Protein AF-A0A1A8XDT5-F1 (afdb_monomer_lite)

Sequence (115 aa):
MGSDSPDLSNYNQKSWSGVNSGYDVSLLLNYRLYNELSSIYGTNNISDISRAFGGHQLIWAYHDYYKKRNSYHNKCKPDLSIVNHPHWKQRKELYDYYVDYDILSTTAKMFDDKC

Foldseek 3Di:
DDDDDPDPPPPPVPDPVVDPLVDLPQLLVLLVLLVVLCVVCPLVPLVSSVVVLVVVQVVLVVVCVPPPDPDPSVSHRRDSCLNVDVPSVVVNVVRVVVSVCVVVVVVVVVCVVVD

Secondary structure (DSSP, 8-state):
-------GGG-----GGGS--SS-HHHHHHHHHHHHHHHHH-TT-HHHHHHHHHHHHHHHHHHHHH----SSGGG----GGGGG-TTHHHHHHHHHHHHHHHHHHHHHHHHHTT-

pLDDT: mean 74.31, std 18.65, range [36.78, 95.25]

InterPro domains:
  IPR008780 Plasmodium vivax Vir [PF05795] (18-115)

Structure (mmCIF, N/CA/C/O backbone):
data_AF-A0A1A8XDT5-F1
#
_entry.id   AF-A0A1A8XDT5-F1
#
loop_
_atom_site.group_PDB
_atom_site.id
_atom_site.type_symbol
_atom_site.label_atom_id
_atom_site.label_alt_id
_atom_site.label_comp_id
_atom_site.label_asym_id
_atom_site.label_entity_id
_atom_site.label_seq_id
_atom_site.pdbx_PDB_ins_code
_atom_site.Cartn_x
_atom_site.Cartn_y
_atom_site.Cartn_z
_atom_site.occupancy
_atom_site.B_iso_or_equiv
_atom_site.auth_seq_id
_atom_site.auth_comp_id
_atom_site.auth_asym_id
_atom_site.auth_atom_id
_atom_site.pdbx_PDB_model_num
ATOM 1 N N . MET A 1 1 ? 44.837 -23.710 20.759 1.00 38.31 1 MET A N 1
ATOM 2 C CA . MET A 1 1 ? 44.080 -22.442 20.747 1.00 38.31 1 MET A CA 1
ATOM 3 C C . MET A 1 1 ? 43.414 -22.347 19.389 1.00 38.31 1 MET A C 1
ATOM 5 O O . MET A 1 1 ? 44.037 -21.898 18.439 1.00 38.31 1 MET A O 1
ATOM 9 N N . GLY A 1 2 ? 42.225 -22.940 19.274 1.00 39.81 2 GLY A N 1
ATOM 10 C CA . GLY A 1 2 ? 41.420 -22.890 18.058 1.00 39.81 2 GLY A CA 1
ATOM 11 C C . GLY A 1 2 ? 40.616 -21.601 18.068 1.00 39.81 2 GLY A C 1
ATOM 12 O O . GLY A 1 2 ? 39.887 -21.334 19.017 1.00 39.81 2 GLY A O 1
ATOM 13 N N . SER A 1 3 ? 40.829 -20.767 17.061 1.00 40.47 3 SER A N 1
ATOM 14 C CA . SER A 1 3 ? 39.970 -19.631 16.766 1.00 40.47 3 SER A CA 1
ATOM 15 C C . SER A 1 3 ? 38.722 -20.162 16.066 1.00 40.47 3 SER A C 1
ATOM 17 O O . SER A 1 3 ? 38.737 -20.363 14.849 1.00 40.47 3 SER A O 1
ATOM 19 N N . ASP A 1 4 ? 37.667 -20.428 16.830 1.00 45.34 4 ASP A N 1
ATOM 20 C CA . ASP A 1 4 ? 36.360 -20.726 16.257 1.00 45.34 4 ASP A CA 1
ATOM 21 C C . ASP A 1 4 ? 35.871 -19.474 15.516 1.00 45.34 4 ASP A C 1
ATOM 23 O O . ASP A 1 4 ? 35.598 -18.430 16.113 1.00 45.34 4 ASP A O 1
ATOM 27 N N . SER A 1 5 ? 35.831 -19.556 14.182 1.00 51.06 5 SER A N 1
ATOM 28 C CA . SER A 1 5 ? 35.084 -18.595 13.368 1.00 51.06 5 SER A CA 1
ATOM 29 C C . SER A 1 5 ? 33.617 -18.656 13.786 1.00 51.06 5 SER A C 1
ATOM 31 O O . SER A 1 5 ? 33.097 -19.763 13.937 1.00 51.06 5 SER A O 1
ATOM 33 N N . PRO A 1 6 ? 32.916 -17.520 13.939 1.00 43.47 6 PRO A N 1
ATOM 34 C CA . PRO A 1 6 ? 31.491 -17.564 14.211 1.00 43.47 6 PRO A CA 1
ATOM 35 C C . PRO A 1 6 ? 30.797 -18.211 13.013 1.00 43.47 6 PRO A C 1
ATOM 37 O O . PRO A 1 6 ? 30.895 -17.710 11.890 1.00 43.47 6 PRO A O 1
ATOM 40 N N . ASP A 1 7 ? 30.114 -19.328 13.249 1.00 49.03 7 ASP A N 1
ATOM 41 C CA . ASP A 1 7 ? 29.246 -19.948 12.259 1.00 49.03 7 ASP A CA 1
ATOM 42 C C . ASP A 1 7 ? 28.118 -18.967 11.896 1.00 49.03 7 ASP A C 1
ATOM 44 O O . ASP A 1 7 ? 27.217 -18.674 12.684 1.00 49.03 7 ASP A O 1
ATOM 48 N N . LEU A 1 8 ? 28.199 -18.419 10.683 1.00 49.00 8 LEU A N 1
ATOM 49 C CA . LEU A 1 8 ? 27.232 -17.478 10.119 1.00 49.00 8 LEU A CA 1
ATOM 50 C C . LEU A 1 8 ? 25.926 -18.163 9.667 1.00 49.00 8 LEU A C 1
ATOM 52 O O . LEU A 1 8 ? 25.068 -17.496 9.085 1.00 49.00 8 LEU A O 1
ATOM 56 N N . SER A 1 9 ? 25.735 -19.459 9.943 1.00 38.50 9 SER A N 1
ATOM 57 C CA . SER A 1 9 ? 24.536 -20.218 9.559 1.00 38.50 9 SER A CA 1
ATOM 58 C C . SER A 1 9 ? 23.241 -19.775 10.258 1.00 38.50 9 SER A C 1
ATOM 60 O O . SER A 1 9 ? 22.159 -20.154 9.814 1.00 38.50 9 SER A O 1
ATOM 62 N N . ASN A 1 10 ? 23.311 -18.938 11.303 1.00 37.25 10 ASN A N 1
ATOM 63 C CA . ASN A 1 10 ? 22.146 -18.590 12.125 1.00 37.25 10 ASN A CA 1
ATOM 64 C C . ASN A 1 10 ? 21.742 -17.106 12.111 1.00 37.25 10 ASN A C 1
ATOM 66 O O . ASN A 1 10 ? 20.989 -16.655 12.972 1.00 37.25 10 ASN A O 1
ATOM 70 N N . TYR A 1 11 ? 22.134 -16.338 11.090 1.00 36.88 11 TYR A N 1
ATOM 71 C CA . TYR A 1 11 ? 21.289 -15.208 10.688 1.00 36.88 11 TYR A CA 1
ATOM 72 C C . TYR A 1 11 ? 20.155 -15.757 9.832 1.00 36.88 11 TYR A C 1
ATOM 74 O O . TYR A 1 11 ? 20.101 -15.563 8.617 1.00 36.88 11 TYR A O 1
ATOM 82 N N . ASN A 1 12 ? 19.240 -16.460 10.505 1.00 36.78 12 ASN A N 1
ATOM 83 C CA . ASN A 1 12 ? 17.903 -16.701 10.004 1.00 36.78 12 ASN A CA 1
ATOM 84 C C . ASN A 1 12 ? 17.305 -15.331 9.709 1.00 36.78 12 ASN A C 1
ATOM 86 O O . ASN A 1 12 ? 16.798 -14.636 10.590 1.00 36.78 12 ASN A O 1
ATOM 90 N N . GLN A 1 13 ? 17.444 -14.917 8.452 1.00 42.78 13 GLN A N 1
ATOM 91 C CA . GLN A 1 13 ? 16.734 -13.802 7.876 1.00 42.78 13 GLN A CA 1
ATOM 92 C C . GLN A 1 13 ? 15.273 -14.097 8.182 1.00 42.78 13 GLN A C 1
ATOM 94 O O . GLN A 1 13 ? 14.700 -15.005 7.582 1.00 42.78 13 GLN A O 1
ATOM 99 N N . LYS A 1 14 ? 14.727 -13.432 9.211 1.00 38.72 14 LYS A N 1
ATOM 100 C CA . LYS A 1 14 ? 13.364 -13.640 9.688 1.00 38.72 14 LYS A CA 1
ATOM 101 C C . LYS A 1 14 ? 12.465 -13.227 8.538 1.00 38.72 14 LYS A C 1
ATOM 103 O O . LYS A 1 14 ? 12.136 -12.060 8.329 1.00 38.72 14 LYS A O 1
ATOM 108 N N . SER A 1 15 ? 12.201 -14.194 7.677 1.00 37.00 15 SER A N 1
ATOM 109 C CA . SER A 1 15 ? 11.313 -14.034 6.564 1.00 37.00 15 SER A CA 1
ATOM 110 C C . SER A 1 15 ? 9.930 -14.054 7.152 1.00 37.00 15 SER A C 1
ATOM 112 O O . SER A 1 15 ? 9.487 -15.048 7.721 1.00 37.00 15 SER A O 1
ATOM 114 N N . TRP A 1 16 ? 9.240 -12.937 6.971 1.00 41.97 16 TRP A N 1
ATOM 115 C CA . TRP A 1 16 ? 7.793 -12.875 7.071 1.00 41.97 16 TRP A CA 1
ATOM 116 C C . TRP A 1 16 ? 7.122 -13.940 6.184 1.00 41.97 16 TRP A C 1
ATOM 118 O O . TRP A 1 16 ? 5.953 -14.235 6.367 1.00 41.97 16 TRP A O 1
ATOM 128 N N . SER A 1 17 ? 7.865 -14.586 5.274 1.00 41.19 17 SER A N 1
ATOM 129 C CA . SER A 1 17 ? 7.369 -15.669 4.432 1.00 41.19 17 SER A CA 1
ATOM 130 C C . SER A 1 17 ? 7.225 -17.047 5.077 1.00 41.19 17 SER A C 1
ATOM 132 O O . SER A 1 17 ? 6.866 -17.983 4.370 1.00 41.19 17 SER A O 1
ATOM 134 N N . GLY A 1 18 ? 7.477 -17.185 6.381 1.00 37.91 18 GLY A N 1
ATOM 135 C CA . GLY A 1 18 ? 7.090 -18.385 7.133 1.00 37.91 18 GLY A CA 1
ATOM 136 C C . GLY A 1 18 ? 5.652 -18.350 7.663 1.00 37.91 18 GLY A C 1
ATOM 137 O O . GLY A 1 18 ? 5.130 -19.385 8.062 1.00 37.91 18 GLY A O 1
ATOM 138 N N . VAL A 1 19 ? 5.005 -17.180 7.664 1.00 45.59 19 VAL A N 1
ATOM 139 C CA . VAL A 1 19 ? 3.625 -17.020 8.127 1.00 45.59 19 VAL A CA 1
ATOM 140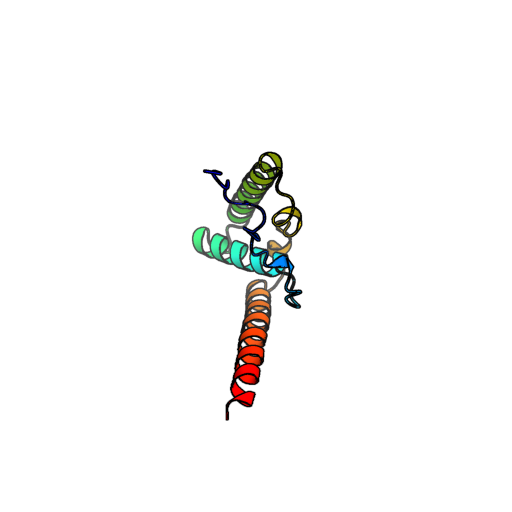 C C . VAL A 1 19 ? 2.764 -16.876 6.882 1.00 45.59 19 VAL A C 1
ATOM 142 O O . VAL A 1 19 ? 2.839 -15.866 6.186 1.00 45.59 19 VAL A O 1
ATOM 145 N N . ASN A 1 20 ? 1.981 -17.903 6.556 1.00 53.78 20 ASN A N 1
ATOM 146 C CA . ASN A 1 20 ? 0.876 -17.738 5.622 1.00 53.78 20 ASN A CA 1
ATOM 147 C C . ASN A 1 20 ? -0.104 -16.779 6.306 1.00 53.78 20 ASN A C 1
ATOM 149 O O . ASN A 1 20 ? -0.897 -17.213 7.133 1.00 53.78 20 ASN A O 1
ATOM 153 N N . SER A 1 21 ? 0.025 -15.475 6.054 1.00 62.06 21 SER A N 1
ATOM 154 C CA . SER A 1 21 ? -0.715 -14.430 6.773 1.00 62.06 21 SER A CA 1
ATOM 155 C C . SER A 1 21 ? -2.225 -14.524 6.569 1.00 62.06 21 SER A C 1
ATOM 157 O O . SER A 1 21 ? -2.951 -13.753 7.169 1.00 62.06 21 SER A O 1
ATOM 159 N N . GLY A 1 22 ? -2.704 -15.404 5.683 1.00 68.88 22 GLY A N 1
ATOM 160 C CA . GLY A 1 22 ? -4.098 -15.433 5.244 1.00 68.88 22 GLY A CA 1
ATOM 161 C C . GLY A 1 22 ? -4.452 -14.277 4.303 1.00 68.88 22 GLY A C 1
ATOM 162 O O . GLY A 1 22 ? -5.568 -14.229 3.796 1.00 68.88 22 GLY A O 1
ATOM 163 N N . TYR A 1 23 ? -3.495 -13.385 4.017 1.00 78.19 23 TYR A N 1
ATOM 164 C CA . TYR A 1 23 ? -3.689 -12.168 3.232 1.00 78.19 23 TYR A CA 1
ATOM 165 C C . TYR A 1 23 ? -2.680 -12.056 2.094 1.00 78.19 23 TYR A C 1
ATOM 167 O O . TYR A 1 23 ? -1.513 -12.425 2.235 1.00 78.19 23 TYR A O 1
ATOM 175 N N . ASP A 1 24 ? -3.106 -11.446 0.988 1.00 84.81 24 ASP A N 1
ATOM 176 C CA . ASP A 1 24 ? -2.195 -11.028 -0.073 1.00 84.81 24 ASP A CA 1
ATOM 177 C C . ASP A 1 24 ? -1.404 -9.787 0.378 1.00 84.81 24 ASP A C 1
ATOM 179 O O . ASP A 1 24 ? -1.860 -8.643 0.297 1.00 84.81 24 ASP A O 1
ATOM 183 N N . VAL A 1 25 ? -0.192 -10.028 0.884 1.00 82.12 25 VAL A N 1
ATOM 184 C CA . VAL A 1 25 ? 0.738 -8.985 1.346 1.00 82.12 25 VAL A CA 1
ATOM 185 C C . VAL A 1 25 ? 1.089 -7.999 0.225 1.00 82.12 25 VAL A C 1
ATOM 187 O O . VAL A 1 25 ? 1.294 -6.812 0.491 1.00 82.12 25 VAL A O 1
ATOM 190 N N . SER A 1 26 ? 1.122 -8.458 -1.028 1.00 82.06 26 SER A N 1
ATOM 191 C CA . SER A 1 26 ? 1.402 -7.610 -2.191 1.00 82.06 26 SER A CA 1
ATOM 192 C C . SER A 1 26 ? 0.266 -6.633 -2.419 1.00 82.06 26 SER A C 1
ATOM 194 O O . SER A 1 26 ? 0.497 -5.438 -2.586 1.00 82.06 26 SER A O 1
ATOM 196 N N . LEU A 1 27 ? -0.968 -7.135 -2.388 1.00 86.88 27 LEU A N 1
ATOM 197 C CA . LEU A 1 27 ? -2.171 -6.328 -2.543 1.00 86.88 27 LEU A CA 1
ATOM 198 C C . LEU A 1 27 ? -2.249 -5.235 -1.471 1.00 86.88 27 LEU A C 1
ATOM 200 O O . LEU A 1 27 ? -2.442 -4.063 -1.797 1.00 86.88 27 LEU A O 1
ATOM 204 N N . LEU A 1 28 ? -2.026 -5.603 -0.207 1.00 88.81 28 LEU A N 1
ATOM 205 C CA . LEU A 1 28 ? -1.993 -4.667 0.921 1.00 88.81 28 LEU A CA 1
ATOM 206 C C . LEU A 1 28 ? -0.952 -3.562 0.718 1.00 88.81 28 LEU A C 1
ATOM 208 O O . LEU A 1 28 ? -1.251 -2.376 0.880 1.00 88.81 28 LEU A O 1
ATOM 212 N N . LEU A 1 29 ? 0.267 -3.944 0.332 1.00 87.25 29 LEU A N 1
ATOM 213 C CA . LEU A 1 29 ? 1.345 -2.993 0.084 1.00 87.25 29 LEU A CA 1
ATOM 214 C C . LEU A 1 29 ? 1.012 -2.053 -1.080 1.00 87.25 29 LEU A C 1
ATOM 216 O O . LEU A 1 29 ? 1.258 -0.854 -0.977 1.00 87.25 29 LEU A O 1
ATOM 220 N N . ASN A 1 30 ? 0.405 -2.571 -2.150 1.00 88.88 30 ASN A N 1
ATOM 221 C CA . ASN A 1 30 ? -0.018 -1.773 -3.297 1.00 88.88 30 ASN A CA 1
ATOM 222 C C . ASN A 1 30 ? -1.076 -0.726 -2.908 1.00 88.88 30 ASN A C 1
ATOM 224 O O . ASN A 1 30 ? -0.938 0.441 -3.277 1.00 88.88 30 ASN A O 1
ATOM 228 N N . TYR A 1 31 ? -2.084 -1.093 -2.106 1.00 91.44 31 TYR A N 1
ATOM 229 C CA . TYR A 1 31 ? -3.087 -0.138 -1.614 1.00 91.44 31 TYR A CA 1
ATOM 230 C C . TYR A 1 31 ? -2.491 0.934 -0.699 1.00 91.44 31 TYR A C 1
ATOM 232 O O . TYR A 1 31 ? -2.862 2.106 -0.800 1.00 91.44 31 TYR A O 1
ATOM 240 N N . ARG A 1 32 ? -1.560 0.555 0.183 1.00 91.25 32 ARG A N 1
ATOM 241 C CA . ARG A 1 32 ? -0.863 1.501 1.066 1.00 91.25 32 ARG A CA 1
ATOM 242 C C . ARG A 1 32 ? 0.012 2.462 0.266 1.00 91.25 32 ARG A C 1
ATOM 244 O O . ARG A 1 32 ? -0.115 3.668 0.440 1.00 91.25 32 ARG A O 1
ATOM 251 N N . LEU A 1 33 ? 0.812 1.950 -0.668 1.00 90.88 33 LEU A N 1
ATOM 252 C CA . LEU A 1 33 ? 1.648 2.768 -1.548 1.00 90.88 33 LEU A CA 1
ATOM 253 C C . LEU A 1 33 ? 0.806 3.738 -2.386 1.00 90.88 33 LEU A C 1
ATOM 255 O O . LEU A 1 33 ? 1.108 4.926 -2.443 1.00 90.88 33 LEU A O 1
ATOM 259 N N . TYR A 1 34 ? -0.278 3.256 -2.999 1.00 91.12 34 TYR A N 1
ATOM 260 C CA . TYR A 1 34 ? -1.175 4.102 -3.784 1.00 91.12 34 TYR A CA 1
ATOM 261 C C . TYR A 1 34 ? -1.821 5.209 -2.936 1.00 91.12 34 TYR A C 1
ATOM 263 O O . TYR A 1 34 ? -1.953 6.341 -3.403 1.00 91.12 34 TYR A O 1
ATOM 271 N N . ASN A 1 35 ? -2.186 4.914 -1.683 1.00 93.38 35 ASN A N 1
ATOM 272 C CA . ASN A 1 35 ? -2.715 5.905 -0.747 1.00 93.38 35 ASN A CA 1
ATOM 273 C C . ASN A 1 35 ? -1.700 7.009 -0.423 1.00 93.38 35 ASN A C 1
ATOM 275 O O . ASN A 1 35 ? -2.061 8.181 -0.473 1.00 93.38 35 ASN A O 1
ATOM 279 N N . GLU A 1 36 ? -0.446 6.649 -0.139 1.00 93.50 36 GLU A N 1
ATOM 280 C CA . GLU A 1 36 ? 0.622 7.624 0.128 1.00 93.50 36 GLU A CA 1
ATOM 281 C C . GLU A 1 36 ? 0.928 8.488 -1.100 1.00 93.50 36 GLU A C 1
ATOM 283 O O . GLU A 1 36 ? 1.010 9.709 -1.018 1.00 93.50 36 GLU A O 1
ATOM 288 N N . LEU A 1 37 ? 1.023 7.887 -2.288 1.00 92.56 37 LEU A N 1
ATOM 289 C CA . LEU A 1 37 ? 1.222 8.666 -3.512 1.00 92.56 37 LEU A CA 1
ATOM 290 C C . LEU A 1 37 ? 0.028 9.591 -3.784 1.00 92.56 37 LEU A C 1
ATOM 292 O O . LEU A 1 37 ? 0.210 10.740 -4.178 1.00 92.56 37 LEU A O 1
ATOM 296 N N . SER A 1 38 ? -1.191 9.121 -3.523 1.00 92.38 38 SER A N 1
ATOM 297 C CA . SER A 1 38 ? -2.400 9.939 -3.646 1.00 92.38 38 SER A CA 1
ATOM 298 C C . SER A 1 38 ? -2.458 11.080 -2.626 1.00 92.38 38 SER A C 1
ATOM 300 O O . SER A 1 38 ? -3.061 12.108 -2.930 1.00 92.38 38 SER A O 1
ATOM 302 N N . SER A 1 39 ? -1.862 10.927 -1.438 1.00 93.75 39 SER A N 1
ATOM 303 C CA . SER A 1 39 ? -1.795 11.990 -0.425 1.00 93.75 39 SER A CA 1
ATOM 304 C C . SER A 1 39 ? -0.775 13.070 -0.803 1.00 93.75 39 SER A C 1
ATOM 306 O O . SER A 1 39 ? -1.041 14.251 -0.595 1.00 93.75 39 SER A O 1
ATOM 308 N N . ILE A 1 40 ? 0.342 12.678 -1.428 1.00 95.25 40 ILE A N 1
ATOM 309 C CA . ILE A 1 40 ? 1.400 13.585 -1.895 1.00 95.25 40 ILE A CA 1
ATOM 310 C C . ILE A 1 40 ? 0.974 14.342 -3.155 1.00 95.25 40 ILE A C 1
ATOM 312 O O . ILE A 1 40 ? 1.066 15.566 -3.212 1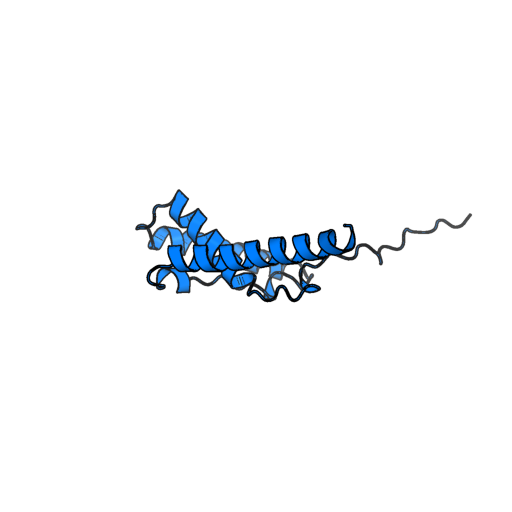.00 95.25 40 ILE A O 1
ATOM 316 N N . TYR A 1 41 ? 0.530 13.616 -4.183 1.00 93.19 41 TYR A N 1
ATOM 317 C CA . TYR A 1 41 ? 0.227 14.202 -5.489 1.00 93.19 41 TYR A CA 1
ATOM 318 C C . TYR A 1 41 ? -1.216 14.687 -5.597 1.00 93.19 41 TYR A C 1
ATOM 320 O O . TYR A 1 41 ? -1.510 15.487 -6.474 1.00 93.19 41 TYR A O 1
ATOM 328 N N . GLY A 1 42 ? -2.123 14.252 -4.723 1.00 91.38 42 GLY A N 1
ATOM 329 C CA . GLY A 1 42 ? -3.556 14.500 -4.847 1.00 91.38 42 GLY A CA 1
ATOM 330 C C . GLY A 1 42 ? -4.247 13.440 -5.708 1.00 91.38 42 GLY A C 1
ATOM 331 O O . GLY A 1 42 ? -3.734 13.001 -6.735 1.00 91.38 42 GLY A O 1
ATOM 332 N N . THR A 1 43 ? -5.460 13.043 -5.313 1.00 85.69 43 THR A N 1
ATOM 333 C CA . THR A 1 43 ? -6.167 11.872 -5.873 1.00 85.69 43 THR A CA 1
ATOM 334 C C . THR A 1 43 ? -6.499 11.969 -7.362 1.00 85.69 43 THR A C 1
ATOM 336 O O . THR A 1 43 ? -6.773 10.948 -7.985 1.00 85.69 43 THR A O 1
ATOM 339 N N . ASN A 1 44 ? -6.501 13.177 -7.928 1.00 86.56 44 ASN A N 1
ATOM 340 C CA . ASN A 1 44 ? -6.848 13.413 -9.330 1.00 86.56 44 ASN A CA 1
ATOM 341 C C . ASN A 1 44 ? -5.615 13.390 -10.248 1.00 86.56 44 ASN A C 1
ATOM 343 O O . ASN A 1 44 ? -5.760 13.310 -11.465 1.00 86.56 44 ASN A O 1
ATOM 347 N N . ASN A 1 45 ? -4.402 13.414 -9.684 1.00 90.69 45 ASN A N 1
ATOM 348 C CA . ASN A 1 45 ? -3.150 13.456 -10.440 1.00 90.69 45 ASN A CA 1
ATOM 349 C C . ASN A 1 45 ? -2.655 12.043 -10.777 1.00 90.69 45 ASN A C 1
ATOM 351 O O . ASN A 1 45 ? -1.532 11.644 -10.470 1.00 90.69 45 ASN A O 1
ATOM 355 N N . ILE A 1 46 ? -3.523 11.280 -11.448 1.00 87.25 46 ILE A N 1
ATOM 356 C CA . ILE A 1 46 ? -3.317 9.870 -11.812 1.00 87.25 46 ILE A CA 1
ATOM 357 C C . ILE A 1 46 ? -2.006 9.656 -12.579 1.00 87.25 46 ILE A C 1
ATOM 359 O O . ILE A 1 46 ? -1.303 8.674 -12.338 1.00 87.25 46 ILE A O 1
ATOM 363 N N . SER A 1 47 ? -1.661 10.571 -13.489 1.00 89.69 47 SER A N 1
ATOM 364 C CA . SER A 1 47 ? -0.428 10.484 -14.280 1.00 89.69 47 SER A CA 1
ATOM 365 C C . SER A 1 47 ? 0.824 10.550 -13.400 1.00 89.69 47 SER A C 1
ATOM 367 O O . SER A 1 47 ? 1.741 9.747 -13.571 1.00 89.69 47 SER A O 1
ATOM 369 N N . ASP A 1 48 ? 0.864 11.469 -12.433 1.00 91.81 48 ASP A N 1
ATOM 370 C CA . ASP A 1 48 ? 2.010 11.608 -11.530 1.00 91.81 48 ASP A CA 1
ATOM 371 C C . ASP A 1 48 ? 2.105 10.447 -10.548 1.00 91.81 48 ASP A C 1
ATOM 373 O O . ASP A 1 48 ? 3.196 9.913 -10.344 1.00 91.81 48 ASP A O 1
ATOM 377 N N . ILE A 1 49 ? 0.966 9.982 -10.028 1.00 90.44 49 ILE A N 1
ATOM 378 C CA . ILE A 1 49 ? 0.900 8.777 -9.195 1.00 90.44 49 ILE A CA 1
ATOM 379 C C . ILE A 1 49 ? 1.432 7.571 -9.975 1.00 90.44 49 ILE A C 1
ATOM 381 O O . ILE A 1 49 ? 2.299 6.853 -9.481 1.00 90.44 49 ILE A O 1
ATOM 385 N N . SER A 1 50 ? 0.978 7.377 -11.216 1.00 86.94 50 SER A N 1
ATOM 386 C CA . SER A 1 50 ? 1.407 6.260 -12.068 1.00 86.94 50 SER A CA 1
ATOM 387 C C . SER A 1 50 ? 2.900 6.326 -12.384 1.00 86.94 50 SER A C 1
ATOM 389 O O . SER A 1 50 ? 3.589 5.307 -12.341 1.00 86.94 50 SER A O 1
ATOM 391 N N . ARG A 1 51 ? 3.428 7.528 -12.644 1.00 89.06 51 ARG A N 1
ATOM 392 C CA . ARG A 1 51 ? 4.859 7.750 -12.877 1.00 89.06 51 ARG A CA 1
ATOM 393 C C . ARG A 1 51 ? 5.692 7.466 -11.629 1.00 89.06 51 ARG A C 1
ATOM 395 O O . ARG A 1 51 ? 6.712 6.787 -11.728 1.00 89.06 51 ARG A O 1
ATOM 402 N N . ALA A 1 52 ? 5.26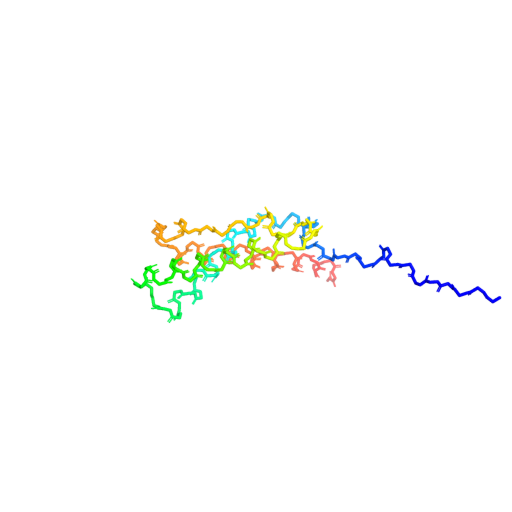3 7.948 -10.464 1.00 89.12 52 ALA A N 1
ATOM 403 C CA . ALA A 1 52 ? 5.940 7.694 -9.196 1.00 89.12 52 ALA A CA 1
ATOM 404 C C . ALA A 1 52 ? 5.932 6.200 -8.849 1.00 89.12 52 ALA A C 1
ATOM 406 O O . ALA A 1 52 ? 6.950 5.653 -8.422 1.00 89.12 52 ALA A O 1
ATOM 407 N N . PHE A 1 53 ? 4.812 5.524 -9.094 1.00 86.38 53 PHE A N 1
ATOM 408 C CA . PHE A 1 53 ? 4.682 4.088 -8.901 1.00 86.38 53 PHE A CA 1
ATOM 409 C C . PHE A 1 53 ? 5.608 3.317 -9.847 1.00 86.38 53 PHE A C 1
ATOM 411 O O . PHE A 1 53 ? 6.400 2.507 -9.379 1.00 86.38 53 PHE A O 1
ATOM 418 N N . GLY A 1 54 ? 5.591 3.630 -11.149 1.00 83.12 54 GLY A N 1
ATOM 419 C CA . GLY A 1 54 ? 6.486 3.051 -12.160 1.00 83.12 54 GLY A CA 1
ATOM 420 C C . GLY A 1 54 ? 7.970 3.228 -11.821 1.00 83.12 54 GLY A C 1
ATOM 421 O O . GLY A 1 54 ? 8.748 2.280 -11.911 1.00 83.12 54 GLY A O 1
ATOM 422 N N . GLY A 1 55 ? 8.358 4.414 -11.341 1.00 84.56 55 GLY A N 1
ATOM 423 C CA . GLY A 1 55 ? 9.711 4.675 -10.844 1.00 84.56 55 GLY A CA 1
ATOM 424 C C . GLY A 1 55 ? 10.097 3.774 -9.667 1.00 84.56 55 GLY A C 1
ATOM 425 O O . GLY A 1 55 ? 11.194 3.214 -9.656 1.00 84.56 55 GLY A O 1
ATOM 426 N N . HIS A 1 56 ? 9.182 3.555 -8.719 1.00 79.19 56 HIS A N 1
ATOM 427 C CA . HIS A 1 56 ? 9.397 2.600 -7.629 1.00 79.19 56 HIS A CA 1
ATOM 428 C C . HIS A 1 56 ? 9.539 1.158 -8.137 1.00 79.19 56 HIS A C 1
ATOM 430 O O . HIS A 1 56 ? 10.422 0.447 -7.655 1.00 79.19 56 HIS A O 1
ATOM 436 N N . GLN A 1 57 ? 8.753 0.738 -9.142 1.00 75.56 57 GLN A N 1
ATOM 437 C CA . GLN A 1 57 ? 8.894 -0.597 -9.749 1.00 75.56 57 GLN A CA 1
ATOM 438 C C . GLN A 1 57 ? 10.306 -0.809 -10.305 1.00 75.56 57 GLN A C 1
ATOM 440 O O . GLN A 1 57 ? 10.900 -1.865 -10.097 1.00 75.56 57 GLN A O 1
ATOM 445 N N . LEU A 1 58 ? 10.854 0.202 -10.986 1.00 76.38 58 LEU A N 1
ATOM 446 C CA . LEU A 1 58 ? 12.192 0.141 -11.574 1.00 76.38 58 LEU A CA 1
ATOM 447 C C . LEU A 1 58 ? 13.287 0.061 -10.506 1.00 76.38 58 LEU A C 1
ATOM 449 O O . LEU A 1 58 ? 14.207 -0.743 -10.643 1.00 76.38 58 LEU A O 1
ATOM 453 N N . ILE A 1 59 ? 13.180 0.847 -9.429 1.00 80.25 59 ILE A N 1
ATOM 454 C CA . ILE A 1 59 ? 14.140 0.807 -8.314 1.00 80.25 59 ILE A CA 1
ATOM 455 C C . ILE A 1 59 ? 14.124 -0.569 -7.640 1.00 80.25 59 ILE A C 1
ATOM 457 O O . ILE A 1 59 ? 15.187 -1.123 -7.357 1.00 80.25 59 ILE A O 1
ATOM 461 N N . TRP A 1 60 ? 12.941 -1.145 -7.410 1.00 73.44 60 TRP A N 1
ATOM 462 C CA . TRP A 1 60 ? 12.812 -2.484 -6.830 1.00 73.44 60 TRP A CA 1
ATOM 463 C C . TRP A 1 60 ? 13.360 -3.574 -7.753 1.00 73.44 60 TRP A C 1
ATOM 465 O O . TRP A 1 60 ? 14.172 -4.381 -7.308 1.00 73.44 60 TRP A O 1
ATOM 475 N N . ALA A 1 61 ? 13.013 -3.545 -9.043 1.00 69.06 61 ALA A N 1
ATOM 476 C CA . ALA A 1 61 ? 13.526 -4.499 -10.027 1.00 69.06 61 ALA A CA 1
ATOM 477 C C . ALA A 1 61 ? 15.056 -4.422 -10.173 1.00 69.06 61 ALA A C 1
ATOM 479 O O . ALA A 1 61 ? 15.734 -5.443 -10.292 1.00 69.06 61 ALA A O 1
ATOM 480 N N . TYR A 1 62 ? 15.617 -3.211 -10.121 1.00 70.12 62 TYR A N 1
ATOM 481 C CA . TYR A 1 62 ? 17.061 -3.010 -10.091 1.00 70.12 62 TYR A CA 1
ATOM 482 C C . TYR A 1 62 ? 17.668 -3.616 -8.820 1.00 70.12 62 TYR A C 1
ATOM 484 O O . TYR A 1 62 ? 18.652 -4.347 -8.888 1.00 70.12 62 TYR A O 1
ATOM 492 N N . HIS A 1 63 ? 17.073 -3.362 -7.653 1.00 67.31 63 HIS A N 1
ATOM 493 C CA . HIS A 1 63 ? 17.578 -3.899 -6.392 1.00 67.31 63 HIS A CA 1
ATOM 494 C C . HIS A 1 63 ? 17.624 -5.435 -6.375 1.00 67.31 63 HIS A C 1
ATOM 496 O O . HIS A 1 63 ? 18.598 -6.012 -5.880 1.00 67.31 63 HIS A O 1
ATOM 502 N N . ASP A 1 64 ? 16.629 -6.077 -6.986 1.00 64.31 64 ASP A N 1
ATOM 503 C CA . ASP A 1 64 ? 16.556 -7.530 -7.154 1.00 64.31 64 ASP A CA 1
ATOM 504 C C . ASP A 1 64 ? 17.625 -8.104 -8.053 1.00 64.31 64 ASP A C 1
ATOM 506 O O . ASP A 1 64 ? 18.226 -9.130 -7.735 1.00 64.31 64 ASP A O 1
ATOM 510 N N . TYR A 1 65 ? 17.886 -7.432 -9.169 1.00 63.09 65 TYR A N 1
ATOM 511 C CA . TYR A 1 65 ? 18.879 -7.884 -10.128 1.00 63.09 65 TYR A CA 1
ATOM 512 C C . TYR A 1 65 ? 20.284 -7.958 -9.504 1.00 63.09 65 TYR A C 1
ATOM 514 O O . TYR A 1 65 ? 21.030 -8.907 -9.752 1.00 63.09 65 TYR A O 1
ATOM 522 N N . TYR A 1 66 ? 20.642 -6.993 -8.646 1.00 64.06 66 TYR A N 1
ATOM 523 C CA . TYR A 1 66 ? 21.972 -6.938 -8.023 1.00 64.06 66 TYR A CA 1
ATOM 524 C C . TYR A 1 66 ? 22.083 -7.744 -6.725 1.00 64.06 66 TYR A C 1
ATOM 526 O O . TYR A 1 66 ? 23.156 -8.275 -6.420 1.00 64.06 66 TYR A O 1
ATOM 534 N N . LYS A 1 67 ? 21.002 -7.890 -5.950 1.00 62.03 67 LYS A N 1
ATOM 535 C CA . LYS A 1 67 ? 20.993 -8.770 -4.778 1.00 62.03 67 LYS A CA 1
ATOM 536 C C . LYS A 1 67 ? 20.549 -10.169 -5.202 1.00 62.03 67 LYS A C 1
ATOM 538 O O . LYS A 1 67 ? 19.370 -10.483 -5.169 1.00 62.03 67 LYS A O 1
ATOM 543 N N . LYS A 1 68 ? 21.510 -11.076 -5.437 1.00 55.81 68 LYS A N 1
ATOM 544 C CA . LYS A 1 68 ? 21.320 -12.548 -5.558 1.00 55.81 68 LYS A CA 1
ATOM 545 C C . LYS A 1 68 ? 20.634 -13.230 -4.339 1.00 55.81 68 LYS A C 1
ATOM 547 O O . LYS A 1 68 ? 20.768 -14.435 -4.148 1.00 55.81 68 LYS A O 1
ATOM 552 N N . ARG A 1 69 ? 19.906 -12.503 -3.482 1.00 55.38 69 ARG A N 1
ATOM 553 C CA . ARG A 1 69 ? 19.037 -13.045 -2.429 1.00 55.38 69 ARG A CA 1
ATOM 554 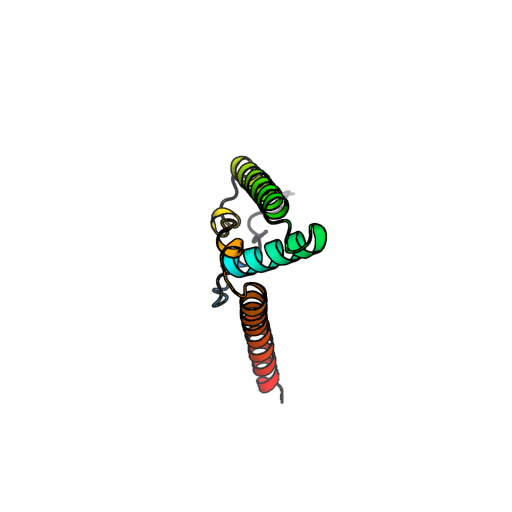C C . ARG A 1 69 ? 17.585 -13.030 -2.901 1.00 55.38 69 ARG A C 1
ATOM 556 O O . ARG A 1 69 ? 16.807 -12.141 -2.569 1.00 55.38 69 ARG A O 1
ATOM 563 N N . ASN A 1 70 ? 17.226 -14.087 -3.622 1.00 57.47 70 ASN A N 1
ATOM 564 C CA . ASN A 1 70 ? 15.843 -14.519 -3.781 1.00 57.47 70 ASN A CA 1
ATOM 565 C C . ASN A 1 70 ? 15.174 -14.641 -2.402 1.00 57.47 70 ASN A C 1
ATOM 567 O O . ASN A 1 70 ? 15.616 -15.441 -1.582 1.00 57.47 70 ASN A O 1
ATOM 571 N N . SER A 1 71 ? 14.104 -13.886 -2.151 1.00 53.56 71 SER A N 1
ATOM 572 C CA . SER A 1 71 ? 12.910 -14.430 -1.467 1.00 53.56 71 SER A CA 1
ATOM 573 C C . SER A 1 71 ? 11.804 -13.404 -1.224 1.00 53.56 71 SER A C 1
ATOM 575 O O . SER A 1 71 ? 10.655 -13.820 -1.103 1.00 53.56 71 SER A O 1
ATOM 577 N N . TYR A 1 72 ? 12.095 -12.099 -1.175 1.00 51.88 72 TYR A N 1
ATOM 578 C CA . TYR A 1 72 ? 11.079 -11.102 -0.792 1.00 51.88 72 TYR A CA 1
ATOM 579 C C . TYR A 1 72 ? 10.443 -10.381 -1.974 1.00 51.88 72 TYR A C 1
ATOM 581 O O . TYR A 1 72 ? 9.228 -10.243 -2.021 1.00 51.88 72 TYR A O 1
ATOM 589 N N . HIS A 1 73 ? 11.241 -9.936 -2.937 1.00 51.97 73 HIS A N 1
ATOM 590 C CA . HIS A 1 73 ? 10.743 -9.005 -3.945 1.00 51.97 73 HIS A CA 1
ATOM 591 C C . HIS A 1 73 ? 10.038 -9.705 -5.117 1.00 51.97 73 HIS A C 1
ATOM 593 O O . HIS A 1 73 ? 9.065 -9.182 -5.644 1.00 51.97 73 HIS A O 1
ATOM 599 N N . ASN A 1 74 ? 10.401 -10.959 -5.424 1.00 56.34 74 ASN A N 1
ATOM 600 C CA . ASN A 1 74 ? 9.644 -11.801 -6.363 1.00 56.34 74 ASN A CA 1
ATOM 601 C C . ASN A 1 74 ? 8.192 -12.066 -5.923 1.00 56.34 74 ASN A C 1
ATOM 603 O O . ASN A 1 74 ? 7.408 -12.582 -6.717 1.00 56.34 74 ASN A O 1
ATOM 607 N N . LYS A 1 75 ? 7.834 -11.762 -4.668 1.00 61.78 75 LYS A N 1
ATOM 608 C CA . LYS A 1 75 ? 6.497 -12.029 -4.125 1.00 61.78 75 LYS A CA 1
ATOM 609 C C . LYS A 1 75 ? 5.531 -10.872 -4.353 1.00 61.78 75 LYS A C 1
ATOM 611 O O . LYS A 1 75 ? 4.372 -11.142 -4.629 1.00 61.78 75 LYS A O 1
ATOM 616 N N . CYS A 1 76 ? 6.013 -9.627 -4.321 1.00 69.19 76 CYS A N 1
ATOM 617 C CA . CYS A 1 76 ? 5.174 -8.440 -4.464 1.00 69.19 76 CYS A CA 1
ATOM 618 C C . CYS A 1 76 ? 5.481 -7.706 -5.768 1.00 69.19 76 CYS A C 1
ATOM 620 O O . CYS A 1 76 ? 6.394 -6.884 -5.830 1.00 69.19 76 CYS A O 1
ATOM 622 N N . LYS A 1 77 ? 4.687 -7.967 -6.811 1.00 69.31 77 LYS A N 1
ATOM 623 C CA . LYS A 1 77 ? 4.709 -7.126 -8.011 1.00 69.31 77 LYS A CA 1
ATOM 624 C C . LYS A 1 77 ? 3.875 -5.874 -7.755 1.00 69.31 77 LYS A C 1
ATOM 626 O O . LYS A 1 77 ? 2.733 -6.003 -7.300 1.00 69.31 77 LYS A O 1
ATOM 631 N N . PRO A 1 78 ? 4.407 -4.676 -8.031 1.00 70.62 78 PRO A N 1
ATOM 632 C CA . PRO A 1 78 ? 3.612 -3.482 -7.856 1.00 70.62 78 PRO A CA 1
ATOM 633 C C . PRO A 1 78 ? 2.479 -3.486 -8.888 1.00 70.62 78 PRO A C 1
ATOM 635 O O . PRO A 1 78 ? 2.749 -3.640 -10.080 1.00 70.62 78 PRO A O 1
ATOM 638 N N . ASP A 1 79 ? 1.237 -3.320 -8.445 1.00 77.06 79 ASP A N 1
ATOM 639 C CA . ASP A 1 79 ? 0.047 -3.393 -9.294 1.00 77.06 79 ASP A CA 1
ATOM 640 C C . ASP A 1 79 ? -0.646 -2.030 -9.405 1.00 77.06 79 ASP A C 1
ATOM 642 O O . ASP A 1 79 ? -1.244 -1.522 -8.455 1.00 77.06 79 ASP A O 1
ATOM 646 N N . LEU A 1 80 ? -0.566 -1.451 -10.603 1.00 75.62 80 LEU A N 1
ATOM 647 C CA . LEU A 1 80 ? -1.205 -0.183 -10.947 1.00 75.62 80 LEU A CA 1
ATOM 648 C C . LEU A 1 80 ? -2.694 -0.322 -11.262 1.00 75.62 80 LEU A C 1
ATOM 650 O O . LEU A 1 80 ? -3.364 0.700 -11.382 1.00 75.62 80 LEU A O 1
ATOM 654 N N . SER A 1 81 ? -3.238 -1.542 -11.358 1.00 81.50 81 SER A N 1
ATOM 655 C CA . SER A 1 81 ? -4.667 -1.772 -11.611 1.00 81.50 81 SER A CA 1
ATOM 656 C C . SER A 1 81 ? -5.573 -1.091 -10.575 1.00 81.50 81 SER A C 1
ATOM 658 O O . SER A 1 81 ? -6.708 -0.738 -10.893 1.00 81.50 81 SER A O 1
ATOM 660 N N . ILE A 1 82 ? -5.039 -0.794 -9.381 1.00 83.81 82 ILE A N 1
ATOM 661 C CA . ILE A 1 82 ? -5.706 -0.054 -8.302 1.00 83.81 82 ILE A CA 1
ATOM 662 C C . ILE A 1 82 ? -6.268 1.288 -8.767 1.00 83.81 82 ILE A C 1
ATOM 664 O O . ILE A 1 82 ? -7.345 1.674 -8.312 1.00 83.81 82 ILE A O 1
ATOM 668 N N . VAL A 1 83 ? -5.598 1.974 -9.698 1.00 79.31 83 VAL A N 1
ATOM 669 C CA . VAL A 1 83 ? -6.086 3.245 -10.255 1.00 79.31 83 VAL A CA 1
ATOM 670 C C . VAL A 1 83 ? -7.464 3.101 -10.907 1.00 79.31 83 VAL A C 1
ATOM 672 O O . VAL A 1 83 ? -8.269 4.030 -10.891 1.00 79.31 83 VAL A O 1
ATOM 675 N N . ASN A 1 84 ? -7.753 1.911 -11.436 1.00 83.31 84 ASN A N 1
ATOM 676 C CA . ASN A 1 84 ? -8.998 1.592 -12.118 1.00 83.31 84 ASN A CA 1
ATOM 677 C C . ASN A 1 84 ? -10.047 1.001 -11.175 1.00 83.31 84 ASN A C 1
ATOM 679 O O . ASN A 1 84 ? -11.166 0.757 -11.614 1.00 83.31 84 ASN A O 1
ATOM 683 N N . HIS A 1 85 ? -9.724 0.743 -9.904 1.00 86.25 85 HIS A N 1
ATOM 684 C CA . HIS A 1 85 ? -10.683 0.211 -8.944 1.00 86.25 85 HIS A CA 1
ATOM 685 C C . HIS A 1 85 ? -11.626 1.324 -8.477 1.00 86.25 85 HIS A C 1
ATOM 687 O O . HIS A 1 85 ? -11.206 2.211 -7.721 1.00 86.25 85 HIS A O 1
ATOM 693 N N . PRO A 1 86 ? -12.927 1.266 -8.831 1.00 83.38 86 PRO A N 1
ATOM 694 C CA . PRO A 1 86 ? -13.900 2.143 -8.209 1.00 83.38 86 PRO A CA 1
ATOM 695 C C . PRO A 1 86 ? -13.868 1.873 -6.705 1.00 83.38 86 PRO A C 1
ATOM 697 O O . PRO A 1 86 ? -13.798 0.713 -6.275 1.00 83.38 86 PRO A O 1
ATOM 700 N N . HIS A 1 87 ? -13.896 2.943 -5.911 1.00 90.56 87 HIS A N 1
ATOM 701 C CA . HIS A 1 87 ? -13.888 2.853 -4.449 1.00 90.56 87 HIS A CA 1
ATOM 702 C C . HIS A 1 87 ? -12.618 2.199 -3.872 1.00 90.56 87 HIS A C 1
ATOM 704 O O . HIS A 1 87 ? -12.669 1.463 -2.886 1.00 90.56 87 HIS A O 1
ATOM 710 N N . TRP A 1 88 ? -11.450 2.459 -4.476 1.00 91.00 88 TRP A N 1
ATOM 711 C CA . TRP A 1 88 ? -10.165 1.943 -3.987 1.00 91.00 88 TRP A CA 1
ATOM 712 C C . TRP A 1 88 ? -9.901 2.270 -2.505 1.00 91.00 88 TRP A C 1
ATOM 714 O O . TRP A 1 88 ? -9.295 1.452 -1.817 1.00 91.00 88 TRP A O 1
ATOM 724 N N . LYS A 1 89 ? -10.391 3.414 -1.997 1.00 92.50 89 LYS A N 1
ATOM 725 C CA . LYS A 1 89 ? -10.278 3.804 -0.579 1.00 92.50 89 LYS A CA 1
ATOM 726 C C . LYS A 1 89 ? -11.019 2.830 0.334 1.00 92.50 89 LYS A C 1
ATOM 728 O O . LYS A 1 89 ? -10.429 2.310 1.269 1.00 92.50 89 LYS A O 1
ATOM 733 N N . GLN A 1 90 ? -12.269 2.513 0.002 1.00 95.00 90 GLN A N 1
ATOM 734 C CA . GLN A 1 90 ? -13.088 1.555 0.744 1.00 95.00 90 GLN A CA 1
ATOM 735 C C . GLN A 1 90 ? -12.488 0.146 0.688 1.00 95.00 90 GLN A C 1
ATOM 737 O O . GLN A 1 90 ? -12.497 -0.579 1.676 1.00 95.00 90 GLN A O 1
ATOM 742 N N . ARG A 1 91 ? -11.924 -0.247 -0.463 1.00 93.06 91 ARG A N 1
ATOM 743 C CA . ARG A 1 91 ? -11.215 -1.531 -0.588 1.00 93.06 91 ARG A CA 1
ATOM 744 C C . ARG A 1 91 ? -9.979 -1.575 0.308 1.00 93.06 91 ARG A C 1
ATOM 746 O O . ARG A 1 91 ? -9.779 -2.570 0.992 1.00 93.06 91 ARG A O 1
ATOM 753 N N . LYS A 1 92 ? -9.183 -0.500 0.344 1.00 93.81 92 LYS A N 1
ATOM 754 C CA . LYS A 1 92 ? -8.051 -0.372 1.271 1.00 93.81 92 LYS A CA 1
ATOM 755 C C . LYS A 1 92 ? -8.513 -0.512 2.724 1.00 93.81 92 LYS A C 1
ATOM 757 O O . LYS A 1 92 ? -7.939 -1.314 3.446 1.00 93.81 92 LYS A O 1
ATOM 762 N N . GLU A 1 93 ? -9.535 0.239 3.132 1.00 95.06 93 GLU A N 1
ATOM 763 C CA . GLU A 1 93 ? -10.080 0.190 4.498 1.00 95.06 93 GLU A CA 1
ATOM 764 C C . GLU A 1 93 ? -10.535 -1.222 4.883 1.00 95.06 93 GLU A C 1
ATOM 766 O O . GLU A 1 93 ? -10.223 -1.688 5.974 1.00 95.06 93 GLU A O 1
ATOM 771 N N . LEU A 1 94 ? -11.205 -1.931 3.970 1.00 94.19 94 LEU A N 1
ATOM 772 C CA . LEU A 1 94 ? -11.621 -3.315 4.185 1.00 94.19 94 LEU A CA 1
ATOM 773 C C . LEU A 1 94 ? -10.426 -4.250 4.42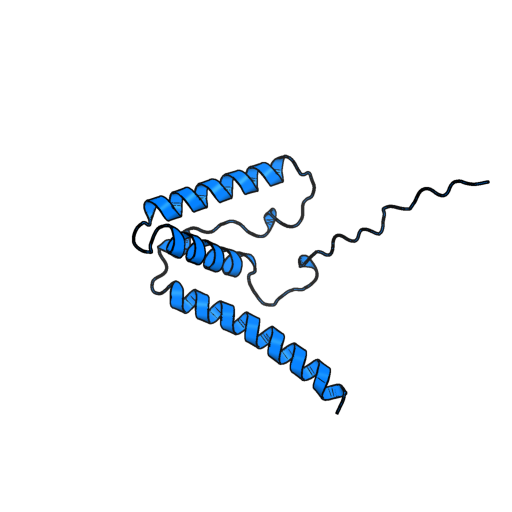0 1.00 94.19 94 LEU A C 1
ATOM 775 O O . LEU A 1 94 ? -10.452 -5.070 5.335 1.00 94.19 94 LEU A O 1
ATOM 779 N N . TYR A 1 95 ? -9.380 -4.134 3.600 1.00 91.56 95 TYR A N 1
ATOM 780 C CA . TYR A 1 95 ? -8.198 -4.979 3.747 1.00 91.56 95 TYR A CA 1
ATOM 781 C C . TYR A 1 95 ? -7.389 -4.645 5.005 1.00 91.56 95 TYR A C 1
ATOM 783 O O . TYR A 1 95 ? -6.902 -5.561 5.663 1.00 91.56 95 TYR A O 1
ATOM 791 N N . ASP A 1 96 ? -7.280 -3.364 5.364 1.00 92.00 96 ASP A N 1
ATOM 792 C CA . ASP A 1 96 ? -6.656 -2.939 6.620 1.00 92.00 96 ASP A CA 1
ATOM 793 C C . ASP A 1 96 ? -7.435 -3.499 7.825 1.00 92.00 96 ASP A C 1
ATOM 795 O O . ASP A 1 96 ? -6.831 -4.076 8.727 1.00 92.00 96 ASP A O 1
ATOM 799 N N . TYR A 1 97 ? -8.772 -3.448 7.785 1.00 93.56 97 TYR A N 1
ATOM 800 C CA . TYR A 1 97 ? -9.629 -4.027 8.822 1.00 93.56 97 TYR A CA 1
ATOM 801 C C . TYR A 1 97 ? -9.413 -5.534 9.008 1.00 93.56 97 TYR A C 1
ATOM 803 O O . TYR A 1 97 ? -9.354 -6.000 10.143 1.00 93.56 97 TYR A O 1
ATOM 811 N N . TYR A 1 98 ? -9.283 -6.311 7.927 1.00 89.62 98 TYR A N 1
ATOM 812 C CA . TYR A 1 98 ? -9.040 -7.753 8.046 1.00 89.62 98 TYR A CA 1
ATOM 813 C C . TYR A 1 98 ? -7.708 -8.070 8.727 1.00 89.62 98 TYR A C 1
ATOM 815 O O . TYR A 1 98 ? -7.654 -8.952 9.583 1.00 89.62 98 TYR A O 1
ATOM 823 N N . VAL A 1 99 ? -6.656 -7.318 8.395 1.00 89.12 99 VAL A N 1
ATOM 824 C CA . VAL A 1 99 ? -5.345 -7.458 9.040 1.00 89.12 99 VAL A CA 1
ATOM 825 C C . VAL A 1 99 ? -5.437 -7.112 10.525 1.00 89.12 99 VAL A C 1
ATOM 827 O O . VAL A 1 99 ? -4.968 -7.883 11.362 1.00 89.12 99 VAL A O 1
ATOM 830 N N . ASP A 1 100 ? -6.082 -5.995 10.864 1.00 92.00 100 ASP A N 1
ATOM 831 C CA . ASP A 1 100 ? -6.246 -5.567 12.254 1.00 92.00 100 ASP A CA 1
ATOM 832 C C . ASP A 1 100 ? -7.071 -6.580 13.057 1.00 92.00 100 ASP A C 1
ATOM 834 O O . ASP A 1 100 ? -6.689 -6.960 14.165 1.00 92.00 100 ASP A O 1
ATOM 838 N N . TYR A 1 101 ? -8.175 -7.070 12.489 1.00 89.81 101 TYR A N 1
ATOM 839 C CA . TYR A 1 101 ? -9.027 -8.073 13.121 1.00 89.81 101 TYR A CA 1
ATOM 840 C C . TYR A 1 101 ? -8.266 -9.367 13.423 1.00 89.81 101 TYR A C 1
ATOM 842 O O . TYR A 1 101 ? -8.401 -9.908 14.518 1.00 89.81 101 TYR A O 1
ATOM 850 N N . ASP A 1 102 ? -7.453 -9.859 12.490 1.00 87.56 102 ASP A N 1
ATOM 851 C CA . ASP A 1 102 ? -6.674 -11.085 12.679 1.00 87.56 102 ASP A CA 1
ATOM 852 C C . ASP A 1 102 ? -5.627 -10.952 13.778 1.00 87.56 102 ASP A C 1
ATOM 854 O O . ASP A 1 102 ? -5.513 -11.823 14.647 1.00 87.56 102 ASP A O 1
ATOM 858 N N . ILE A 1 103 ? -4.923 -9.817 13.797 1.00 87.56 103 ILE A N 1
ATOM 859 C CA . ILE A 1 103 ? -3.956 -9.497 14.846 1.00 87.56 103 ILE A CA 1
ATOM 860 C C . ILE A 1 103 ? -4.667 -9.437 16.199 1.00 87.56 103 ILE A C 1
ATOM 862 O O . ILE A 1 103 ? -4.225 -10.087 17.149 1.00 87.56 103 ILE A O 1
ATOM 866 N N . LEU A 1 104 ? -5.776 -8.700 16.299 1.00 90.38 104 LEU A N 1
ATOM 867 C CA . LEU A 1 104 ? -6.529 -8.538 17.544 1.00 90.38 104 LEU A CA 1
ATOM 868 C C . LEU A 1 104 ? -7.143 -9.859 18.021 1.00 90.38 104 LEU A C 1
ATOM 870 O O . LEU A 1 104 ? -7.030 -10.189 19.199 1.00 90.38 104 LEU A O 1
ATOM 874 N N . SER A 1 105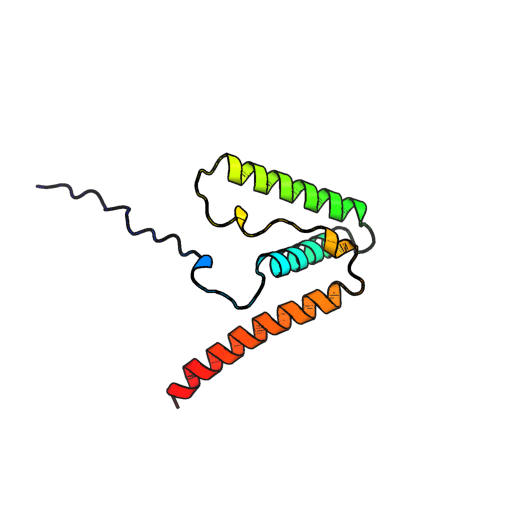 ? -7.745 -10.639 17.120 1.00 88.94 105 SER A N 1
ATOM 875 C CA . SER A 1 105 ? -8.352 -11.939 17.430 1.00 88.94 105 SER A CA 1
ATOM 876 C C . SER A 1 105 ? -7.310 -12.943 17.916 1.00 88.94 105 SER A C 1
ATOM 878 O O . SER A 1 105 ? -7.512 -13.609 18.932 1.00 88.94 105 SER A O 1
ATOM 880 N N . THR A 1 106 ? -6.171 -13.025 17.224 1.00 85.94 106 THR A N 1
ATOM 881 C CA . THR A 1 106 ? -5.057 -13.900 17.612 1.00 85.94 106 THR A CA 1
ATOM 882 C C . THR A 1 106 ? -4.482 -13.482 18.960 1.00 85.94 106 THR A C 1
ATOM 884 O O . THR A 1 106 ? -4.265 -14.326 19.827 1.00 85.94 106 THR A O 1
ATOM 887 N N . THR A 1 107 ? -4.297 -12.176 19.164 1.00 87.12 107 THR A N 1
ATOM 888 C CA . THR A 1 107 ? -3.809 -11.618 20.427 1.00 87.12 107 THR A CA 1
ATOM 889 C C . THR A 1 107 ? -4.760 -11.954 21.574 1.00 87.12 107 THR A C 1
ATOM 891 O O . THR A 1 107 ? -4.313 -12.476 22.589 1.00 87.12 107 THR A O 1
ATOM 894 N N . ALA A 1 108 ? -6.067 -11.734 21.407 1.00 87.88 108 ALA A N 1
ATOM 895 C CA . ALA A 1 108 ? -7.070 -12.032 22.428 1.00 87.88 108 ALA A CA 1
ATOM 896 C C . ALA A 1 108 ? -7.053 -13.513 22.844 1.00 87.88 108 ALA A C 1
ATOM 898 O O . ALA A 1 108 ? -6.991 -13.806 24.033 1.00 87.88 108 ALA A O 1
ATOM 899 N N . LYS A 1 109 ? -7.000 -14.442 21.879 1.00 86.56 109 LYS A N 1
ATOM 900 C CA . LYS A 1 109 ? -6.920 -15.889 22.156 1.00 86.56 109 LYS A CA 1
ATOM 901 C C . LYS A 1 109 ? -5.673 -16.277 22.954 1.00 86.56 109 LYS A C 1
ATOM 903 O O . LYS A 1 109 ? -5.760 -17.114 23.839 1.00 86.56 109 LYS A O 1
ATOM 908 N N . MET A 1 110 ? -4.523 -15.657 22.678 1.00 83.81 110 MET A N 1
ATOM 909 C CA . MET A 1 110 ? -3.288 -15.918 23.435 1.00 83.81 110 MET A CA 1
ATOM 910 C C . MET A 1 110 ? -3.363 -15.464 24.900 1.00 83.81 110 MET A C 1
ATOM 912 O O . MET A 1 110 ? -2.579 -15.937 25.726 1.00 83.81 110 MET A O 1
ATOM 916 N N . PHE A 1 111 ? -4.251 -14.520 25.219 1.00 80.38 111 PHE A N 1
ATOM 917 C CA . PHE A 1 111 ? -4.462 -14.031 26.581 1.00 80.38 111 PHE A CA 1
ATOM 918 C C . PHE A 1 111 ? -5.628 -14.720 27.302 1.00 80.38 111 PHE A C 1
ATOM 920 O O . PHE A 1 111 ? -5.636 -14.699 28.529 1.00 80.38 111 PHE A O 1
ATOM 927 N N . ASP A 1 112 ? -6.544 -15.369 26.577 1.00 65.31 112 ASP A N 1
ATOM 928 C CA . ASP A 1 112 ? -7.656 -16.148 27.148 1.00 65.31 112 ASP A CA 1
ATOM 929 C C . ASP A 1 112 ? -7.143 -17.367 27.944 1.00 65.31 112 ASP A C 1
ATOM 931 O O . ASP A 1 112 ? -7.670 -17.691 29.002 1.00 65.31 112 ASP A O 1
ATOM 935 N N . ASP A 1 113 ? -6.014 -17.958 27.528 1.00 59.88 113 ASP A N 1
ATOM 936 C CA . ASP A 1 113 ? -5.332 -19.053 28.245 1.00 59.88 113 ASP A CA 1
ATOM 937 C C . ASP A 1 113 ? -4.657 -18.616 29.570 1.00 59.88 113 ASP A C 1
ATOM 939 O O . ASP A 1 113 ? -4.038 -19.433 30.259 1.00 59.88 113 ASP A O 1
ATOM 943 N N . LYS A 1 114 ? -4.703 -17.322 29.925 1.00 59.22 114 LYS A N 1
ATOM 944 C CA . LYS A 1 114 ? -4.046 -16.752 31.120 1.00 59.22 114 LYS A CA 1
ATOM 945 C C . LYS A 1 114 ? -5.014 -16.213 32.177 1.00 59.22 114 LYS A C 1
ATOM 947 O O . LYS A 1 114 ? -4.544 -15.579 33.128 1.00 59.22 114 LYS A O 1
ATOM 952 N N . CYS A 1 115 ? -6.315 -16.449 32.030 1.00 57.34 115 CYS A N 1
ATOM 953 C CA . CYS A 1 115 ? -7.336 -16.013 32.982 1.00 57.34 115 CYS A CA 1
ATOM 954 C C . CYS A 1 115 ? -8.022 -17.187 33.683 1.00 57.34 115 CYS A C 1
ATOM 956 O O . CYS A 1 115 ? -8.355 -18.183 33.010 1.00 57.34 115 CYS A O 1
#

Radius of gyration: 19.56 Å; chains: 1; bounding box: 58×37×47 Å

Organism: NCBI:txid864141